Protein AF-A0A7V8ZM31-F1 (afdb_monomer_lite)

Sequence (82 aa):
MSLAQPVEMSREAWLALRGGLVEPARAGARNDQLLALTRLEAAWGSAQVERDRATVWLTPDDATALRELLDAHPELAPLLGT

Structure (mmCIF, N/CA/C/O backbone):
data_AF-A0A7V8ZM31-F1
#
_entry.id   AF-A0A7V8ZM31-F1
#
loop_
_atom_site.group_PDB
_atom_site.id
_atom_site.type_symbol
_atom_site.label_atom_id
_atom_site.label_alt_id
_atom_site.label_comp_id
_atom_site.label_asym_id
_atom_site.label_entity_id
_atom_site.label_seq_id
_atom_site.pdbx_PDB_ins_code
_atom_site.Cartn_x
_atom_site.Cartn_y
_atom_site.Cartn_z
_atom_site.occupancy
_atom_site.B_iso_or_equiv
_atom_site.auth_seq_id
_atom_site.auth_comp_id
_atom_site.auth_asym_id
_atom_site.auth_atom_id
_atom_site.pdbx_PDB_model_num
ATOM 1 N N . MET A 1 1 ? 13.118 20.897 2.379 1.00 49.59 1 MET A N 1
ATOM 2 C CA . MET A 1 1 ? 12.716 19.664 3.086 1.00 49.59 1 MET A CA 1
ATOM 3 C C . MET A 1 1 ? 11.239 19.477 2.828 1.00 49.59 1 MET A C 1
ATOM 5 O O . MET A 1 1 ? 10.478 20.367 3.181 1.00 49.59 1 MET A O 1
ATOM 9 N N . SER A 1 2 ? 10.855 18.408 2.139 1.00 60.78 2 SER A N 1
ATOM 10 C CA . SER A 1 2 ? 9.441 18.106 1.930 1.00 60.78 2 SER A CA 1
ATOM 11 C C . SER A 1 2 ? 8.915 17.310 3.116 1.00 60.78 2 SER A C 1
ATOM 13 O O . SER A 1 2 ? 9.587 16.391 3.582 1.00 60.78 2 SER A O 1
ATOM 15 N N . LEU A 1 3 ? 7.753 17.702 3.629 1.00 80.31 3 LEU A N 1
ATOM 16 C CA . LEU A 1 3 ? 7.121 17.051 4.773 1.00 80.31 3 LEU A CA 1
ATOM 17 C C . LEU A 1 3 ? 6.440 15.765 4.298 1.00 80.31 3 LEU A C 1
ATOM 19 O O . LEU A 1 3 ? 5.763 15.777 3.270 1.00 80.31 3 LEU A O 1
ATOM 23 N N . ALA A 1 4 ? 6.634 14.670 5.033 1.00 84.69 4 ALA A N 1
ATOM 24 C CA . ALA A 1 4 ? 5.912 13.434 4.767 1.00 84.69 4 ALA A CA 1
ATOM 25 C C . ALA A 1 4 ? 4.402 13.664 4.946 1.00 84.69 4 ALA A C 1
ATOM 27 O O . ALA A 1 4 ? 3.982 14.343 5.887 1.00 84.69 4 ALA A O 1
ATOM 28 N N . GLN A 1 5 ? 3.597 13.121 4.038 1.00 87.12 5 GLN A N 1
ATOM 29 C CA . GLN A 1 5 ? 2.146 13.260 4.036 1.00 87.12 5 GLN A CA 1
ATOM 30 C C . GLN A 1 5 ? 1.494 11.967 4.533 1.00 87.12 5 GLN A C 1
ATOM 32 O O . GLN A 1 5 ? 1.941 10.884 4.146 1.00 87.12 5 GLN A O 1
ATOM 37 N N . PRO A 1 6 ? 0.464 12.055 5.393 1.00 89.62 6 PRO A N 1
ATOM 38 C CA . PRO A 1 6 ? -0.268 10.879 5.831 1.00 89.62 6 PRO A CA 1
ATOM 39 C C . PRO A 1 6 ? -1.157 10.354 4.699 1.00 89.62 6 PRO A C 1
ATOM 41 O O . PRO A 1 6 ? -1.905 11.108 4.078 1.00 89.62 6 PRO A O 1
ATOM 44 N N . VAL A 1 7 ? -1.092 9.048 4.472 1.00 87.12 7 VAL A N 1
ATOM 45 C CA . VAL A 1 7 ? -2.034 8.275 3.669 1.00 87.12 7 VAL A CA 1
ATOM 46 C C . VAL A 1 7 ? -2.814 7.393 4.631 1.00 87.12 7 VAL A C 1
ATOM 48 O O . VAL A 1 7 ? -2.248 6.503 5.269 1.00 87.12 7 VAL A O 1
ATOM 51 N N . GLU A 1 8 ? -4.102 7.686 4.767 1.00 89.12 8 GLU A N 1
ATOM 52 C CA . GLU A 1 8 ? -5.033 6.914 5.587 1.00 89.12 8 GLU A CA 1
ATOM 53 C C . GLU A 1 8 ? -5.740 5.871 4.725 1.00 89.12 8 GLU A C 1
ATOM 55 O O . GLU A 1 8 ? -6.116 6.149 3.591 1.00 89.12 8 GLU A O 1
ATOM 60 N N . MET A 1 9 ? -5.932 4.674 5.270 1.00 87.12 9 MET A N 1
ATOM 61 C CA . MET A 1 9 ? -6.655 3.584 4.617 1.00 87.12 9 MET A CA 1
ATOM 62 C C . MET A 1 9 ? -7.263 2.646 5.660 1.00 87.12 9 MET A C 1
ATOM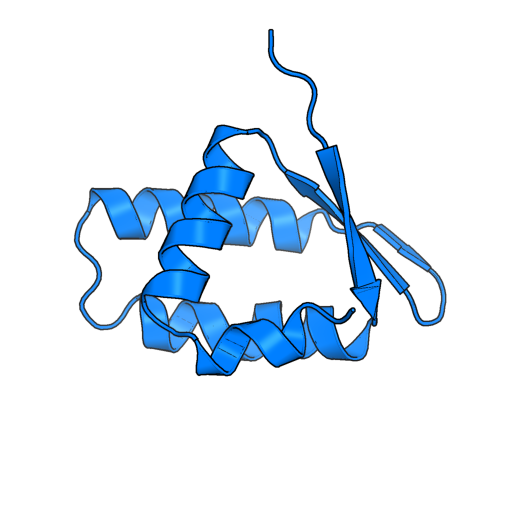 64 O O . MET A 1 9 ? -6.933 2.710 6.849 1.00 87.12 9 MET A O 1
ATOM 68 N N . SER A 1 10 ? -8.146 1.742 5.232 1.00 88.94 10 SER A N 1
ATOM 69 C CA . SER A 1 10 ? -8.629 0.691 6.128 1.00 88.94 10 SER A CA 1
ATOM 70 C C . SER A 1 10 ? -7.501 -0.287 6.481 1.00 88.94 10 SER A C 1
ATOM 72 O O . SER A 1 10 ? -6.526 -0.469 5.748 1.00 88.94 10 SER A O 1
ATOM 74 N N . ARG A 1 11 ? -7.621 -0.963 7.622 1.00 89.12 11 ARG A N 1
ATOM 75 C CA . ARG A 1 11 ? -6.662 -1.999 8.018 1.00 89.12 11 ARG A CA 1
ATOM 76 C C . ARG A 1 11 ? -6.633 -3.160 7.019 1.00 89.12 11 ARG A C 1
ATOM 78 O O . ARG A 1 11 ? -5.568 -3.723 6.788 1.00 89.12 11 ARG A O 1
ATOM 85 N N . GLU A 1 12 ? -7.778 -3.520 6.441 1.00 86.88 12 GLU A N 1
ATOM 86 C CA . GLU A 1 12 ? -7.865 -4.572 5.418 1.00 86.88 12 GLU A CA 1
ATOM 87 C C . GLU A 1 12 ? -7.143 -4.167 4.134 1.00 86.88 12 GLU A C 1
ATOM 89 O O . GLU A 1 12 ? -6.349 -4.950 3.616 1.00 86.88 12 GLU A O 1
ATOM 94 N N . ALA A 1 13 ? -7.350 -2.926 3.689 1.00 84.12 13 ALA A N 1
ATOM 95 C CA . ALA A 1 13 ? -6.609 -2.299 2.603 1.00 84.12 13 ALA A CA 1
ATOM 96 C C . ALA A 1 13 ? -5.099 -2.390 2.844 1.00 84.12 13 ALA A C 1
ATOM 98 O O . ALA A 1 13 ? -4.377 -2.988 2.051 1.00 84.12 13 ALA A O 1
ATOM 99 N N . TRP A 1 14 ? -4.620 -1.906 3.991 1.00 86.81 14 TRP A N 1
ATOM 100 C CA . TRP A 1 14 ? -3.201 -1.969 4.345 1.00 86.81 14 TRP A CA 1
ATOM 101 C C . TRP A 1 14 ? -2.641 -3.401 4.368 1.00 86.81 14 TRP A C 1
ATOM 103 O O . TRP A 1 14 ? -1.546 -3.642 3.860 1.00 86.81 14 TRP A O 1
ATOM 113 N N . LEU A 1 15 ? -3.381 -4.369 4.921 1.00 85.88 15 LEU A N 1
ATOM 114 C CA . LEU A 1 15 ? -2.959 -5.774 4.943 1.00 85.88 15 LEU A CA 1
ATOM 115 C C . LEU A 1 15 ? -2.884 -6.377 3.536 1.00 85.88 15 LEU A C 1
ATOM 117 O O . LEU A 1 15 ? -1.919 -7.080 3.235 1.00 85.88 15 LEU A O 1
ATOM 121 N N . ALA A 1 16 ? -3.860 -6.082 2.675 1.00 80.38 16 ALA A N 1
ATOM 122 C CA . ALA A 1 16 ? -3.846 -6.497 1.276 1.00 80.38 16 ALA A CA 1
ATOM 123 C C . ALA A 1 16 ? -2.676 -5.853 0.520 1.00 80.38 16 ALA A C 1
ATOM 125 O O . ALA A 1 16 ? -1.981 -6.534 -0.234 1.00 80.38 16 ALA A O 1
ATOM 126 N N . LEU A 1 17 ? -2.399 -4.572 0.785 1.00 78.50 17 LEU A N 1
ATOM 127 C CA . LEU A 1 17 ? -1.309 -3.841 0.151 1.00 78.50 17 LEU A CA 1
ATOM 128 C C . LEU A 1 17 ? 0.061 -4.423 0.546 1.00 78.50 17 LEU A C 1
ATOM 130 O O . LEU A 1 17 ? 0.904 -4.722 -0.299 1.00 78.50 17 LEU A O 1
ATOM 134 N N . ARG A 1 18 ? 0.253 -4.659 1.848 1.00 78.12 18 ARG A N 1
ATOM 135 C CA . ARG A 1 18 ? 1.482 -5.228 2.417 1.00 78.12 18 ARG A CA 1
ATOM 136 C C . ARG A 1 18 ? 1.704 -6.689 2.021 1.00 78.12 18 ARG A C 1
ATOM 138 O O . ARG A 1 18 ? 2.846 -7.088 1.819 1.00 78.12 18 ARG A O 1
ATOM 145 N N . GLY A 1 19 ? 0.642 -7.492 1.978 1.00 71.00 19 GLY A N 1
ATOM 146 C CA . GLY A 1 19 ? 0.725 -8.934 1.737 1.00 71.00 19 GLY A CA 1
ATOM 147 C C . GLY A 1 19 ? 0.643 -9.343 0.266 1.00 71.00 19 GLY A C 1
ATOM 148 O O . GLY A 1 19 ? 1.132 -10.413 -0.079 1.00 71.00 19 GLY A O 1
ATOM 149 N N . GLY A 1 20 ? 0.021 -8.524 -0.588 1.00 65.38 20 GLY A N 1
ATOM 150 C CA . GLY A 1 20 ? -0.349 -8.908 -1.952 1.00 65.38 20 GLY A CA 1
ATOM 151 C C . GLY A 1 20 ? 0.278 -8.085 -3.078 1.00 65.38 20 GLY A C 1
ATOM 152 O O . GLY A 1 20 ? 0.310 -8.576 -4.201 1.00 65.38 20 GLY A O 1
ATOM 153 N N . LEU A 1 21 ? 0.789 -6.871 -2.828 1.00 62.84 21 LEU A N 1
ATOM 154 C CA . LEU A 1 21 ? 1.281 -6.008 -3.917 1.00 62.84 21 LEU A CA 1
ATOM 155 C C . LEU A 1 21 ? 2.729 -6.205 -4.292 1.00 62.84 21 LEU A C 1
ATOM 157 O O . LEU A 1 21 ? 3.082 -6.149 -5.468 1.00 62.84 21 LEU A O 1
ATOM 161 N N . VAL A 1 22 ? 3.590 -6.297 -3.283 1.00 62.78 22 VAL A N 1
ATOM 162 C CA . VAL A 1 22 ? 4.997 -6.014 -3.542 1.00 62.78 22 VAL A CA 1
ATOM 163 C C . VAL A 1 22 ? 5.682 -7.200 -4.210 1.00 62.78 22 VAL A C 1
ATOM 165 O O . VAL A 1 22 ? 6.517 -7.016 -5.089 1.00 62.78 22 VAL A O 1
ATOM 168 N N . GLU A 1 23 ? 5.261 -8.414 -3.875 1.00 62.00 23 GLU A N 1
ATOM 169 C CA . GLU A 1 23 ? 5.733 -9.649 -4.506 1.00 62.00 23 GLU A CA 1
ATOM 170 C C . GLU A 1 23 ? 5.475 -9.692 -6.029 1.00 62.00 23 GLU A C 1
ATOM 172 O O . GLU A 1 23 ? 6.443 -9.847 -6.778 1.00 62.00 23 GLU A O 1
ATOM 177 N N . PRO A 1 24 ? 4.241 -9.501 -6.546 1.00 63.00 24 PRO A N 1
ATOM 178 C CA . PRO A 1 24 ? 4.006 -9.508 -7.991 1.00 63.00 24 PRO A CA 1
ATOM 179 C C . PRO A 1 24 ? 4.609 -8.292 -8.706 1.00 63.00 24 PRO A C 1
ATOM 181 O O . PRO A 1 24 ? 5.128 -8.451 -9.808 1.00 63.00 24 PRO A O 1
ATOM 184 N N . ALA A 1 25 ? 4.629 -7.104 -8.088 1.00 64.44 25 ALA A N 1
ATOM 185 C CA . ALA A 1 25 ? 5.247 -5.917 -8.689 1.00 64.44 25 ALA A CA 1
ATOM 186 C C . ALA A 1 25 ? 6.780 -6.033 -8.811 1.00 64.44 25 ALA A C 1
ATOM 188 O O . ALA A 1 25 ? 7.383 -5.437 -9.702 1.00 64.44 25 ALA A O 1
ATOM 189 N N . ARG A 1 26 ? 7.434 -6.828 -7.950 1.00 68.94 26 ARG A N 1
ATOM 190 C CA . ARG A 1 26 ? 8.871 -7.134 -8.064 1.00 68.94 26 ARG A CA 1
ATOM 191 C C . ARG A 1 26 ? 9.191 -8.018 -9.265 1.00 68.94 26 ARG A C 1
ATOM 193 O O . ARG A 1 26 ? 10.294 -7.919 -9.809 1.00 68.94 26 ARG A O 1
ATOM 200 N N . ALA A 1 27 ? 8.254 -8.860 -9.696 1.00 66.94 27 ALA A N 1
ATOM 201 C CA . ALA A 1 27 ? 8.435 -9.765 -10.823 1.00 66.94 27 ALA A CA 1
ATOM 202 C C . ALA A 1 27 ? 8.408 -8.992 -12.157 1.00 66.94 27 ALA A C 1
ATOM 204 O O . ALA A 1 27 ? 7.387 -8.889 -12.825 1.00 66.94 27 ALA A O 1
ATOM 205 N N . GLY A 1 28 ? 9.560 -8.440 -12.548 1.00 65.62 28 GLY A N 1
ATOM 206 C CA . GLY A 1 28 ? 9.733 -7.668 -13.788 1.00 65.62 28 GLY A CA 1
ATOM 207 C C . GLY A 1 28 ? 10.084 -6.192 -13.581 1.00 65.62 28 GLY A C 1
ATOM 208 O O . GLY A 1 28 ? 10.309 -5.484 -14.564 1.00 65.62 28 GLY A O 1
ATOM 209 N N . ALA A 1 29 ? 10.185 -5.735 -12.330 1.00 73.69 29 ALA A N 1
ATOM 210 C CA . ALA A 1 29 ? 10.599 -4.375 -12.007 1.00 73.69 29 ALA A CA 1
ATOM 211 C C . ALA A 1 29 ? 12.065 -4.110 -12.390 1.00 73.69 29 ALA A C 1
ATOM 213 O O . ALA A 1 29 ? 12.964 -4.918 -12.148 1.00 73.69 29 ALA A O 1
ATOM 214 N N . ARG A 1 30 ? 12.323 -2.930 -12.960 1.00 78.12 30 ARG A N 1
ATOM 215 C CA . ARG A 1 30 ? 13.684 -2.411 -13.177 1.00 78.12 30 ARG A CA 1
ATOM 216 C C . ARG A 1 30 ? 14.310 -1.982 -11.844 1.00 78.12 30 ARG A C 1
ATOM 218 O O . ARG A 1 30 ? 13.599 -1.742 -10.874 1.00 78.12 30 ARG A O 1
ATOM 225 N N . ASN A 1 31 ? 15.634 -1.813 -11.797 1.00 75.81 31 ASN A N 1
ATOM 226 C CA . ASN A 1 31 ? 16.354 -1.453 -10.562 1.00 75.81 31 ASN A CA 1
ATOM 227 C C . ASN A 1 31 ? 15.785 -0.218 -9.837 1.00 75.81 31 ASN A C 1
ATOM 229 O O . ASN A 1 31 ? 15.621 -0.257 -8.619 1.00 75.81 31 ASN A O 1
ATOM 233 N N . ASP A 1 32 ? 15.422 0.845 -10.560 1.00 75.06 32 ASP A N 1
ATOM 234 C CA . ASP A 1 32 ? 14.838 2.049 -9.948 1.00 75.06 32 ASP A CA 1
ATOM 235 C C . ASP A 1 32 ? 13.448 1.781 -9.340 1.00 75.06 32 ASP A C 1
ATOM 237 O O . ASP A 1 32 ? 13.118 2.293 -8.269 1.00 75.06 32 ASP A O 1
ATOM 241 N N . GLN A 1 33 ? 12.664 0.898 -9.967 1.00 76.81 33 GLN A N 1
ATOM 242 C CA . GLN A 1 33 ? 11.362 0.454 -9.459 1.00 76.81 33 GLN A CA 1
ATOM 243 C C . GLN A 1 33 ? 11.524 -0.447 -8.230 1.00 76.81 33 GLN A C 1
ATOM 245 O O . GLN A 1 33 ? 10.767 -0.318 -7.275 1.00 76.81 33 GLN A O 1
ATOM 250 N N . LEU A 1 34 ? 12.545 -1.309 -8.192 1.00 80.56 34 LEU A N 1
ATOM 251 C CA . LEU A 1 34 ? 12.854 -2.132 -7.016 1.00 80.56 34 LEU A CA 1
ATOM 252 C C . LEU A 1 34 ? 13.243 -1.275 -5.803 1.00 80.56 34 LEU A C 1
ATOM 254 O O . LEU A 1 34 ? 12.803 -1.552 -4.684 1.00 80.56 34 LEU A O 1
ATOM 258 N N . LEU A 1 35 ? 14.027 -0.212 -6.012 1.00 82.62 35 LEU A N 1
ATOM 259 C CA . LEU A 1 35 ? 14.361 0.752 -4.958 1.00 82.62 35 LEU A CA 1
ATOM 260 C C . LEU A 1 35 ? 13.121 1.503 -4.463 1.00 82.62 35 LEU A C 1
ATOM 262 O O . LEU A 1 35 ? 12.954 1.694 -3.258 1.00 82.62 35 LEU A O 1
ATOM 266 N N . ALA A 1 36 ? 12.241 1.917 -5.373 1.00 81.62 36 ALA A N 1
ATOM 267 C CA . ALA A 1 36 ? 10.971 2.548 -5.029 1.00 81.62 36 ALA A CA 1
ATOM 268 C C . ALA A 1 36 ? 10.056 1.605 -4.222 1.00 81.62 36 ALA A C 1
ATOM 270 O O . ALA A 1 36 ? 9.571 1.981 -3.157 1.00 81.62 36 ALA A O 1
ATOM 271 N N . LEU A 1 37 ? 9.911 0.350 -4.657 1.00 80.00 37 LEU A N 1
ATOM 272 C CA . LEU A 1 37 ? 9.141 -0.683 -3.958 1.00 80.00 37 LEU A CA 1
ATOM 273 C C . LEU A 1 37 ? 9.704 -0.990 -2.566 1.00 80.00 37 LEU A C 1
ATOM 275 O O . LEU A 1 37 ? 8.945 -1.124 -1.614 1.00 80.00 37 LEU A O 1
ATOM 279 N N . THR A 1 38 ? 11.029 -1.063 -2.424 1.00 84.06 38 THR A N 1
ATOM 280 C CA . THR A 1 38 ? 11.681 -1.309 -1.125 1.00 84.06 38 THR A CA 1
ATOM 281 C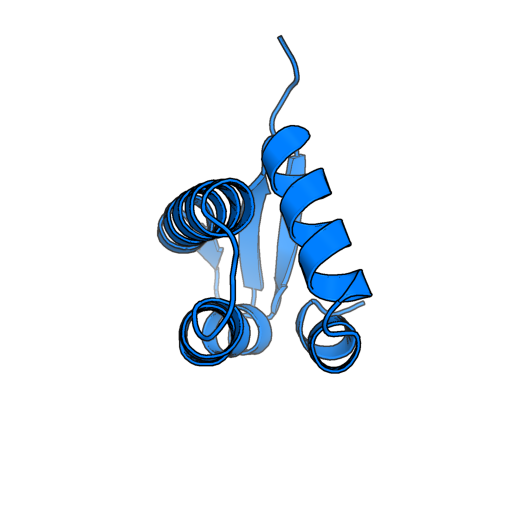 C . THR A 1 38 ? 11.442 -0.160 -0.142 1.00 84.06 38 THR A C 1
ATOM 283 O O . THR A 1 38 ? 11.214 -0.391 1.045 1.00 84.06 38 THR A O 1
ATOM 286 N N . ARG A 1 39 ? 11.457 1.090 -0.622 1.00 84.50 39 ARG A N 1
ATOM 287 C CA . ARG A 1 39 ? 11.116 2.258 0.207 1.00 84.50 39 ARG A CA 1
ATOM 288 C C . ARG A 1 39 ? 9.651 2.241 0.633 1.00 84.50 39 ARG A C 1
ATOM 290 O O . ARG A 1 39 ? 9.364 2.440 1.811 1.00 84.50 39 ARG A O 1
ATOM 297 N N . LEU A 1 40 ? 8.747 1.926 -0.294 1.00 84.75 40 LEU A N 1
ATOM 298 C CA . LEU A 1 40 ? 7.326 1.762 0.005 1.00 84.75 40 LEU A CA 1
ATOM 299 C C . LEU A 1 40 ? 7.090 0.654 1.040 1.00 84.75 40 LEU A C 1
ATOM 301 O O . LEU A 1 40 ? 6.377 0.888 2.008 1.00 84.75 40 LEU A O 1
ATOM 305 N N . GLU A 1 41 ? 7.740 -0.508 0.917 1.00 85.12 41 GLU A N 1
ATOM 306 C CA . GLU A 1 41 ? 7.687 -1.575 1.933 1.00 85.12 41 GLU A CA 1
ATOM 307 C C . GLU A 1 41 ? 8.111 -1.099 3.322 1.00 85.12 41 GLU A C 1
ATOM 309 O O . GLU A 1 41 ? 7.449 -1.421 4.313 1.00 85.12 41 GLU A O 1
ATOM 314 N N . ALA A 1 42 ? 9.198 -0.329 3.406 1.00 86.06 42 ALA A N 1
ATOM 315 C CA . ALA A 1 42 ? 9.654 0.229 4.671 1.00 86.06 42 ALA A CA 1
ATOM 316 C C . ALA A 1 42 ? 8.606 1.183 5.268 1.00 86.06 42 ALA A C 1
ATOM 318 O O . ALA A 1 42 ? 8.290 1.077 6.456 1.00 86.06 42 ALA A O 1
ATOM 319 N N . ALA A 1 43 ? 8.008 2.049 4.442 1.00 85.94 43 ALA A N 1
ATOM 320 C CA . ALA A 1 43 ? 6.932 2.939 4.868 1.00 85.94 43 ALA A CA 1
ATOM 321 C C . ALA A 1 43 ? 5.702 2.150 5.355 1.00 85.94 43 ALA A C 1
ATOM 323 O O . ALA A 1 43 ? 5.194 2.418 6.447 1.00 85.94 43 ALA A O 1
ATOM 324 N N . TRP A 1 44 ? 5.285 1.104 4.630 1.00 85.62 44 TRP A N 1
ATOM 325 C CA . TRP A 1 44 ? 4.196 0.207 5.039 1.00 85.62 44 TRP A CA 1
ATOM 326 C C . TRP A 1 44 ? 4.483 -0.522 6.354 1.00 85.62 44 TRP A C 1
ATOM 328 O O . TRP A 1 44 ? 3.561 -0.753 7.139 1.00 85.62 44 TRP A O 1
ATOM 338 N N . GLY A 1 45 ? 5.746 -0.878 6.608 1.00 84.81 45 GLY A N 1
ATOM 339 C CA . GLY A 1 45 ? 6.200 -1.465 7.868 1.00 84.81 45 GLY A CA 1
ATOM 340 C C . GLY A 1 45 ? 6.125 -0.503 9.057 1.00 84.81 45 GLY A C 1
ATOM 341 O O . GLY A 1 45 ? 5.941 -0.953 10.186 1.00 84.81 45 GLY A O 1
ATOM 342 N N . SER A 1 46 ? 6.214 0.805 8.803 1.00 88.50 46 SER A N 1
ATOM 343 C CA . SER A 1 46 ? 6.092 1.872 9.807 1.00 88.50 46 SER A CA 1
ATOM 344 C C . SER A 1 46 ? 4.670 2.417 9.997 1.00 88.50 46 SER A C 1
ATOM 346 O O . SER A 1 46 ? 4.492 3.421 10.685 1.00 88.50 46 SER A O 1
ATOM 348 N N . ALA A 1 47 ? 3.658 1.780 9.399 1.00 90.12 47 ALA A N 1
ATOM 349 C CA . ALA A 1 47 ? 2.271 2.219 9.515 1.00 90.12 47 ALA A CA 1
ATOM 350 C C . ALA A 1 47 ? 1.805 2.269 10.981 1.00 90.12 47 ALA A C 1
ATOM 352 O O . ALA A 1 47 ? 1.986 1.309 11.736 1.00 90.12 47 ALA A O 1
ATOM 353 N N . GLN A 1 48 ? 1.131 3.353 11.366 1.00 92.56 48 GLN A N 1
ATOM 354 C CA . GLN A 1 48 ? 0.389 3.422 12.622 1.00 92.56 48 GLN A CA 1
ATOM 355 C C . GLN A 1 48 ? -0.994 2.815 12.399 1.00 92.56 48 GLN A C 1
ATOM 357 O O . GLN A 1 48 ? -1.745 3.277 11.546 1.00 92.56 48 GLN A O 1
ATOM 362 N N . VAL A 1 49 ? -1.332 1.767 13.151 1.00 91.94 49 VAL A N 1
ATOM 363 C CA . VAL A 1 49 ? -2.605 1.049 13.002 1.00 91.94 49 VAL A CA 1
ATOM 364 C C . VAL A 1 49 ? -3.469 1.277 14.236 1.00 91.94 49 VAL A C 1
ATOM 366 O O . VAL A 1 49 ? -3.096 0.894 15.344 1.00 91.94 49 VAL A O 1
ATOM 369 N N . GLU A 1 50 ? -4.650 1.856 14.034 1.00 92.06 50 GLU A N 1
ATOM 370 C CA . GLU A 1 50 ? -5.640 2.123 15.074 1.00 92.06 50 GLU A CA 1
ATOM 371 C C . GLU A 1 50 ? -6.977 1.483 14.708 1.00 92.06 50 GLU A C 1
ATOM 373 O O . GLU A 1 50 ? -7.642 1.909 13.770 1.00 92.06 50 GLU A O 1
ATOM 378 N N . ARG A 1 51 ? -7.394 0.472 15.484 1.00 88.62 51 ARG A N 1
ATOM 379 C CA . ARG A 1 51 ? -8.650 -0.280 15.293 1.00 88.62 51 ARG A CA 1
ATOM 380 C C . ARG A 1 51 ? -8.804 -0.819 13.860 1.00 88.62 51 ARG A C 1
ATOM 382 O O . ARG A 1 51 ? -8.273 -1.889 13.551 1.00 88.62 51 ARG A O 1
ATOM 389 N N . ASP A 1 52 ? -9.548 -0.095 13.034 1.00 90.44 52 ASP A N 1
ATOM 390 C CA . ASP A 1 52 ? -9.940 -0.380 11.657 1.00 90.44 52 ASP A CA 1
ATOM 391 C C . ASP A 1 52 ? -9.184 0.467 10.619 1.00 90.44 52 ASP A C 1
ATOM 393 O O . ASP A 1 52 ? -9.377 0.266 9.421 1.00 90.44 52 ASP A O 1
ATOM 397 N N . ARG A 1 53 ? -8.296 1.369 11.053 1.00 89.44 53 ARG A N 1
ATOM 398 C CA . ARG A 1 53 ? -7.534 2.283 10.194 1.00 89.44 53 ARG A CA 1
ATOM 399 C C . ARG A 1 53 ? -6.031 2.049 10.279 1.00 89.44 53 ARG A C 1
ATOM 401 O O . ARG A 1 53 ? -5.503 1.668 11.323 1.00 89.44 53 ARG A O 1
ATOM 408 N N . ALA A 1 54 ? -5.347 2.307 9.173 1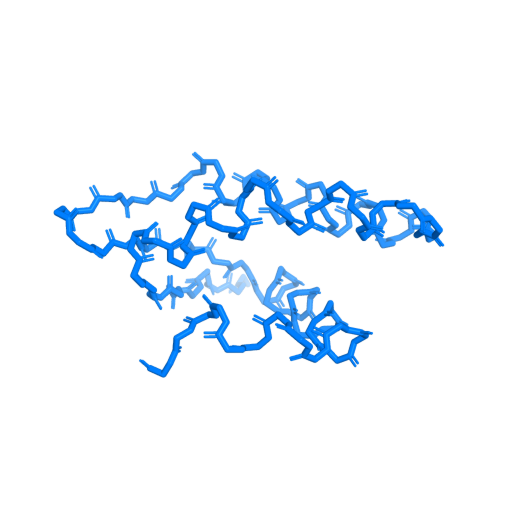.00 91.31 54 ALA A N 1
ATOM 409 C CA . ALA A 1 54 ? -3.899 2.368 9.080 1.00 91.31 54 ALA A CA 1
ATOM 410 C C . ALA A 1 54 ? -3.490 3.710 8.463 1.00 91.31 54 ALA A C 1
ATOM 412 O O . ALA A 1 54 ? -4.042 4.121 7.443 1.00 91.31 54 ALA A O 1
ATOM 413 N N . THR A 1 55 ? -2.514 4.369 9.076 1.00 90.81 55 THR A N 1
ATOM 414 C CA . THR A 1 55 ? -1.929 5.622 8.599 1.00 90.81 55 THR A CA 1
ATOM 415 C C . THR A 1 55 ? -0.466 5.388 8.274 1.00 90.81 55 THR A C 1
ATOM 417 O O . THR A 1 55 ? 0.293 4.879 9.101 1.00 90.81 55 THR A O 1
ATOM 420 N N . VAL A 1 56 ? -0.061 5.763 7.066 1.00 90.25 56 VAL A N 1
ATOM 421 C CA . VAL A 1 56 ? 1.319 5.641 6.589 1.00 90.25 56 VAL A CA 1
ATOM 422 C C . VAL A 1 56 ? 1.806 7.014 6.171 1.00 90.25 56 VAL A C 1
ATOM 424 O O . VAL A 1 56 ? 1.117 7.717 5.444 1.00 90.25 56 VAL A O 1
ATOM 427 N N . TRP A 1 57 ? 3.001 7.401 6.602 1.00 90.62 57 TRP A N 1
ATOM 428 C CA . TRP A 1 57 ? 3.598 8.668 6.192 1.00 90.62 57 TRP 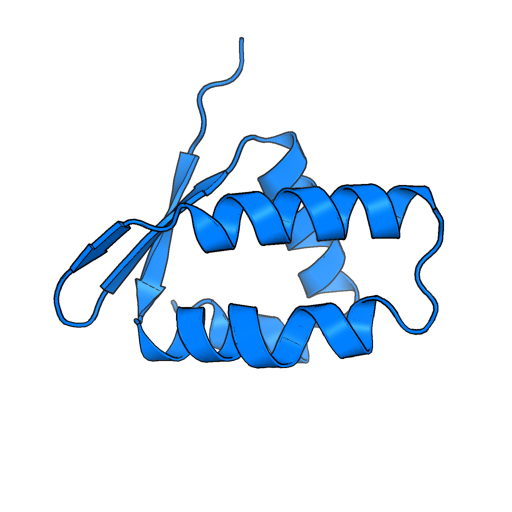A CA 1
ATOM 429 C C . TRP A 1 57 ? 4.524 8.440 5.008 1.00 90.62 57 TRP A C 1
ATOM 431 O O . TRP A 1 57 ? 5.544 7.767 5.134 1.00 90.62 57 TRP A O 1
ATOM 441 N N . LEU A 1 58 ? 4.165 9.017 3.866 1.00 88.44 58 LEU A N 1
ATOM 442 C CA . LEU A 1 58 ? 4.941 8.930 2.636 1.00 88.44 58 LEU A CA 1
ATOM 443 C C . LEU A 1 58 ? 5.656 10.249 2.378 1.00 88.44 58 LEU A C 1
ATOM 445 O O . LEU A 1 58 ? 5.060 11.324 2.475 1.00 88.44 58 LEU A O 1
ATOM 449 N N . THR A 1 59 ? 6.934 10.193 2.012 1.00 89.88 59 THR A N 1
ATOM 450 C CA . THR A 1 59 ? 7.583 11.364 1.410 1.00 89.88 59 THR A CA 1
ATOM 451 C C . THR A 1 59 ? 6.972 11.637 0.025 1.00 89.88 59 THR A C 1
ATOM 453 O O . THR A 1 59 ? 6.317 10.756 -0.535 1.00 89.88 59 THR A O 1
ATOM 456 N N . PRO A 1 60 ? 7.166 12.820 -0.586 1.00 88.19 60 PRO A N 1
ATOM 457 C CA . PRO A 1 60 ? 6.672 13.053 -1.946 1.00 88.19 60 PRO A CA 1
ATOM 458 C C . PRO A 1 60 ? 7.243 12.081 -2.981 1.00 88.19 60 PRO A C 1
ATOM 460 O O . PRO A 1 60 ? 6.552 11.746 -3.942 1.00 88.19 60 PRO A O 1
ATOM 463 N N . ASP A 1 61 ? 8.478 11.615 -2.779 1.00 86.06 61 ASP A N 1
ATOM 464 C CA . ASP A 1 61 ? 9.093 10.616 -3.652 1.00 86.06 61 ASP A CA 1
ATOM 465 C C . ASP A 1 61 ? 8.382 9.265 -3.506 1.00 86.06 61 ASP A C 1
ATOM 467 O O . ASP A 1 61 ? 8.086 8.616 -4.508 1.00 86.06 61 ASP A O 1
ATOM 471 N N . ASP A 1 62 ? 8.032 8.870 -2.278 1.00 85.56 62 ASP A N 1
ATOM 472 C CA . ASP A 1 62 ? 7.277 7.636 -2.028 1.00 85.56 62 ASP A CA 1
ATOM 473 C C . ASP A 1 62 ? 5.837 7.750 -2.546 1.00 85.56 62 ASP A C 1
ATOM 475 O O . ASP A 1 62 ? 5.312 6.809 -3.130 1.00 85.56 62 ASP A O 1
ATOM 479 N N . ALA A 1 63 ? 5.197 8.913 -2.400 1.00 85.56 63 ALA A N 1
ATOM 480 C CA . ALA A 1 63 ? 3.867 9.163 -2.950 1.00 85.56 63 ALA A CA 1
ATOM 481 C C . ALA A 1 63 ? 3.864 9.117 -4.489 1.00 85.56 63 ALA A C 1
ATOM 483 O O . ALA A 1 63 ? 2.920 8.606 -5.092 1.00 85.56 63 ALA A O 1
ATOM 484 N N . THR A 1 64 ? 4.933 9.607 -5.127 1.00 87.44 64 THR A N 1
ATOM 485 C CA . THR A 1 64 ? 5.124 9.501 -6.582 1.00 87.44 64 THR A CA 1
ATOM 486 C C . THR A 1 64 ? 5.312 8.045 -6.991 1.00 87.44 64 THR A C 1
ATOM 488 O O . THR A 1 64 ? 4.603 7.575 -7.875 1.00 87.44 64 THR A O 1
ATOM 491 N N . ALA A 1 65 ? 6.176 7.305 -6.291 1.00 84.50 65 ALA A N 1
ATOM 492 C CA . ALA A 1 65 ? 6.375 5.876 -6.518 1.00 84.50 65 ALA A CA 1
ATOM 493 C C . ALA A 1 65 ? 5.084 5.065 -6.341 1.00 84.50 65 ALA A C 1
ATOM 495 O O . ALA A 1 65 ? 4.806 4.161 -7.127 1.00 84.50 65 ALA A O 1
ATOM 496 N N . LEU A 1 66 ? 4.276 5.395 -5.329 1.00 83.00 66 LEU A N 1
ATOM 497 C CA . LEU A 1 66 ? 2.971 4.781 -5.132 1.00 83.00 66 LEU A CA 1
ATOM 498 C C . LEU A 1 66 ? 2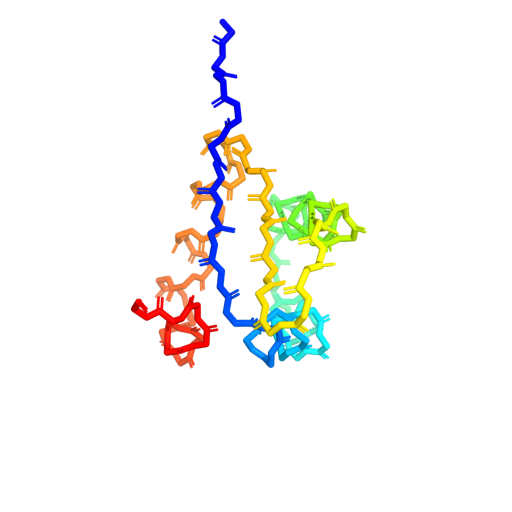.052 5.089 -6.313 1.00 83.00 66 LEU A C 1
ATOM 500 O O . LEU A 1 66 ? 1.417 4.177 -6.826 1.00 83.00 66 LEU A O 1
ATOM 504 N N . ARG A 1 67 ? 1.995 6.340 -6.782 1.00 83.75 67 ARG A N 1
ATOM 505 C CA . ARG A 1 67 ? 1.154 6.687 -7.932 1.00 83.75 67 ARG A CA 1
ATOM 506 C C . ARG A 1 67 ? 1.584 5.961 -9.204 1.00 83.75 67 ARG A C 1
ATOM 508 O O . ARG A 1 67 ? 0.733 5.389 -9.867 1.00 83.75 67 ARG A O 1
ATOM 515 N N . GLU A 1 68 ? 2.879 5.910 -9.495 1.00 84.62 68 GLU A N 1
ATOM 516 C CA . GLU A 1 68 ? 3.405 5.157 -10.640 1.00 84.62 68 GLU A CA 1
ATOM 517 C C . GLU A 1 68 ? 3.075 3.661 -10.544 1.00 84.62 68 GLU A C 1
ATOM 519 O O . GLU A 1 68 ? 2.734 3.035 -11.548 1.00 84.62 68 GLU A O 1
ATOM 524 N N . LEU A 1 69 ? 3.127 3.090 -9.335 1.00 79.31 69 LEU A N 1
ATOM 525 C CA . LEU A 1 69 ? 2.730 1.705 -9.092 1.00 79.31 69 LEU A CA 1
ATOM 526 C C . LEU A 1 69 ? 1.240 1.484 -9.388 1.00 79.31 69 LEU A C 1
ATOM 528 O O . LEU A 1 69 ? 0.893 0.495 -10.023 1.00 79.31 69 LEU A O 1
ATOM 532 N N . LEU A 1 70 ? 0.370 2.399 -8.957 1.00 79.56 70 LEU A N 1
ATOM 533 C CA . LEU A 1 70 ? -1.069 2.335 -9.231 1.00 79.56 70 LEU A CA 1
ATOM 534 C C . LEU A 1 70 ? -1.398 2.562 -10.706 1.00 79.56 70 LEU A C 1
ATOM 536 O O . LEU A 1 70 ? -2.318 1.937 -11.219 1.00 79.56 70 LEU A O 1
ATOM 540 N N . ASP A 1 71 ? -0.654 3.427 -11.392 1.00 83.62 71 ASP A N 1
ATOM 541 C CA . ASP A 1 71 ? -0.822 3.653 -12.829 1.00 83.62 71 ASP A CA 1
ATOM 542 C C . ASP A 1 71 ? -0.424 2.400 -13.628 1.00 83.62 71 ASP A C 1
ATOM 544 O O . ASP A 1 71 ? -1.067 2.063 -14.624 1.00 83.62 71 ASP A O 1
ATOM 548 N N . ALA A 1 72 ? 0.613 1.681 -13.181 1.00 79.25 72 ALA A N 1
ATOM 549 C CA . ALA A 1 72 ? 1.034 0.409 -13.769 1.00 79.25 72 ALA A CA 1
ATOM 550 C C . ALA A 1 72 ? 0.103 -0.763 -13.408 1.00 79.25 72 ALA A C 1
ATOM 552 O O . ALA A 1 72 ? -0.034 -1.698 -14.196 1.00 79.25 72 ALA A O 1
ATOM 553 N N . HIS A 1 73 ? -0.531 -0.698 -12.236 1.00 75.81 73 HIS A N 1
ATOM 554 C CA . HIS A 1 73 ? -1.405 -1.729 -11.681 1.00 75.81 73 HIS A CA 1
ATOM 555 C C . HIS A 1 73 ? -2.709 -1.100 -11.154 1.00 75.81 73 HIS A C 1
ATOM 557 O O . HIS A 1 73 ? -2.912 -0.978 -9.938 1.00 75.81 73 HIS A O 1
ATOM 563 N N . PRO A 1 74 ? -3.615 -0.664 -12.048 1.00 79.62 74 PRO A N 1
ATOM 564 C CA . PRO A 1 74 ? -4.854 0.011 -11.662 1.00 79.62 74 PRO A CA 1
ATOM 565 C C . PRO A 1 74 ? -5.776 -0.865 -10.805 1.00 79.62 74 PRO A C 1
ATOM 567 O O . PRO A 1 74 ? -6.586 -0.343 -10.039 1.00 79.62 74 PRO A O 1
ATOM 570 N N . GLU A 1 75 ? -5.630 -2.191 -10.868 1.00 74.69 75 GLU A N 1
ATOM 571 C CA . GLU A 1 75 ? -6.315 -3.157 -10.007 1.00 74.69 75 GLU A CA 1
ATOM 572 C C . GLU A 1 75 ? -6.027 -2.965 -8.505 1.00 74.69 75 GLU A C 1
ATOM 574 O O . GLU A 1 75 ? -6.772 -3.470 -7.665 1.00 74.69 75 GLU A O 1
ATOM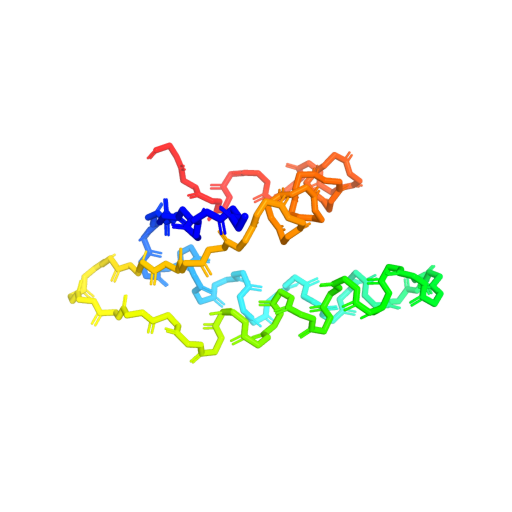 579 N N . LEU A 1 76 ? -4.982 -2.206 -8.157 1.00 73.56 76 LEU A N 1
ATOM 580 C CA . LEU A 1 76 ? -4.596 -1.902 -6.780 1.00 73.56 76 LEU A CA 1
ATOM 581 C C . LEU A 1 76 ? -5.237 -0.622 -6.245 1.00 73.56 76 LEU A C 1
ATOM 583 O O . LEU A 1 76 ? -5.338 -0.451 -5.032 1.00 73.56 76 LEU A O 1
ATOM 587 N N . ALA A 1 77 ? -5.691 0.276 -7.123 1.00 75.62 77 ALA A N 1
ATOM 588 C CA . ALA A 1 77 ? -6.314 1.535 -6.722 1.00 75.62 77 ALA A CA 1
ATOM 589 C C . ALA A 1 77 ? -7.541 1.346 -5.802 1.00 75.62 77 ALA A C 1
ATOM 591 O O . ALA A 1 77 ? -7.642 2.076 -4.814 1.00 75.62 77 ALA A O 1
ATOM 592 N N . PRO A 1 78 ? -8.428 0.347 -6.016 1.00 73.25 78 PRO A N 1
ATOM 593 C CA . PRO A 1 78 ? -9.528 0.064 -5.091 1.00 73.25 78 PRO A CA 1
ATOM 594 C C . PRO A 1 78 ? -9.070 -0.321 -3.677 1.00 73.25 78 PRO A C 1
ATOM 596 O O . PRO A 1 78 ? -9.825 -0.137 -2.725 1.00 73.25 78 PRO A O 1
ATOM 599 N N . LEU A 1 79 ? -7.846 -0.844 -3.526 1.00 68.50 79 LEU A N 1
ATOM 600 C CA . LEU A 1 79 ? -7.295 -1.263 -2.237 1.00 68.50 79 LEU A CA 1
ATOM 601 C C . LEU A 1 79 ? -6.776 -0.098 -1.405 1.00 68.50 79 LEU A C 1
ATOM 603 O O . LEU A 1 79 ? -6.578 -0.286 -0.218 1.00 68.50 79 LEU A O 1
ATOM 607 N N . LEU A 1 80 ? -6.539 1.084 -1.972 1.00 68.31 80 LEU A N 1
ATOM 608 C CA . LEU A 1 80 ? -6.136 2.241 -1.165 1.00 68.31 80 LEU A CA 1
ATOM 609 C C . LEU A 1 80 ? -7.316 2.900 -0.450 1.00 68.31 80 LEU A C 1
ATOM 611 O O . LEU A 1 80 ? -7.095 3.638 0.503 1.00 68.31 80 LEU A O 1
ATOM 615 N N . GLY A 1 81 ? -8.546 2.549 -0.841 1.00 59.56 81 GLY A N 1
ATOM 616 C CA . GLY A 1 81 ? -9.772 3.107 -0.286 1.00 59.56 81 GLY A CA 1
ATOM 617 C C . GLY A 1 81 ? -9.974 4.574 -0.676 1.00 59.56 81 GLY A C 1
ATOM 618 O O . GLY A 1 81 ? -9.047 5.377 -0.688 1.00 59.56 81 GLY A O 1
ATOM 619 N N . THR A 1 82 ? -11.211 4.915 -1.027 1.00 44.84 82 THR A N 1
ATOM 620 C CA . THR A 1 82 ? -11.729 6.293 -0.962 1.00 44.84 82 THR A CA 1
ATOM 621 C C . THR A 1 82 ? -11.740 6.821 0.460 1.00 44.84 82 THR A C 1
ATOM 623 O O . THR A 1 82 ? -12.140 6.030 1.348 1.00 44.84 82 THR A O 1
#

Secondary structure (DSSP, 8-state):
-PPPEEEEEEHHHHHHHHHHTHHHHHTT--HHHHHHHHHHHHHHHT-EEETTEEEEEE-HHHHHHHHHHHHH-GGGGGGG--

pLDDT: mean 80.02, std 10.13, range [44.84, 92.56]

Radius of gyration: 12.05 Å; chains: 1; bounding box: 28×29×29 Å

Foldseek 3Di:
DFFWDKQKAWPQLLCCCQPPQLVVQVVPDDPVLVVLSVVLNVQSVVWDDDDGMTITTGGVSNVVSVVVSCVVPVVSVVSSPD